Protein AF-A0A7Y6NPE4-F1 (afdb_monomer_lite)

Organism: NCBI:txid2742824

Secondary structure (DSSP, 8-state):
--TT---B-TTT--B---TTSSB-TTT-PBPPTTTSPPHHHHHHHHHHHHHHHHHHHHHHHHHHHHHTS----------------

Radius of gyration: 29.58 Å; chains: 1; bounding box: 72×41×73 Å

Structure (mmCIF, N/CA/C/O backbone):
data_AF-A0A7Y6NPE4-F1
#
_entry.id   AF-A0A7Y6NPE4-F1
#
loop_
_atom_site.group_PDB
_atom_site.id
_atom_site.type_symbol
_atom_site.label_atom_id
_atom_site.label_alt_id
_atom_site.label_comp_id
_atom_site.label_asym_id
_atom_site.label_entity_id
_atom_site.label_seq_id
_atom_site.pdbx_PDB_ins_code
_atom_site.Cartn_x
_atom_site.Cartn_y
_atom_site.Cartn_z
_atom_site.occupancy
_atom_site.B_iso_or_equiv
_atom_site.auth_seq_id
_atom_site.auth_comp_id
_atom_site.auth_asym_id
_atom_site.auth_atom_id
_atom_site.pdbx_PDB_model_num
ATOM 1 N N . MET A 1 1 ? -24.887 -2.857 -5.995 1.00 40.00 1 MET A N 1
ATOM 2 C CA . MET A 1 1 ? -23.990 -2.966 -4.828 1.00 40.00 1 MET A CA 1
ATOM 3 C C . MET A 1 1 ? -22.662 -2.385 -5.259 1.00 40.00 1 MET A C 1
ATOM 5 O O . MET A 1 1 ? -21.995 -2.980 -6.093 1.00 40.00 1 MET A O 1
ATOM 9 N N . ASP A 1 2 ? -22.355 -1.179 -4.802 1.00 48.75 2 ASP A N 1
ATOM 10 C CA . ASP A 1 2 ? -21.205 -0.390 -5.240 1.00 48.75 2 ASP A CA 1
ATOM 11 C C . ASP A 1 2 ? -19.897 -0.987 -4.701 1.00 48.75 2 ASP A C 1
ATOM 13 O O . ASP A 1 2 ? -19.410 -0.636 -3.631 1.00 48.75 2 ASP A O 1
ATOM 17 N N . SER A 1 3 ? -19.321 -1.929 -5.447 1.00 56.19 3 SER A N 1
ATOM 18 C CA . SER A 1 3 ? -18.095 -2.662 -5.096 1.00 56.19 3 SER A CA 1
ATOM 19 C C . SER A 1 3 ? -16.802 -1.829 -5.170 1.00 56.19 3 SER A C 1
ATOM 21 O O . SER A 1 3 ? -15.717 -2.399 -5.222 1.00 56.19 3 SER A O 1
ATOM 23 N N . ASN A 1 4 ? -16.888 -0.495 -5.192 1.00 59.69 4 ASN A N 1
ATOM 24 C CA . ASN A 1 4 ? -15.743 0.404 -5.387 1.00 59.69 4 ASN A CA 1
ATOM 25 C C . ASN A 1 4 ? -15.643 1.499 -4.310 1.00 59.69 4 ASN A C 1
ATOM 27 O O . ASN A 1 4 ? -15.134 2.594 -4.546 1.00 59.69 4 ASN A O 1
ATOM 31 N N . ALA A 1 5 ? -16.165 1.230 -3.113 1.00 73.62 5 AL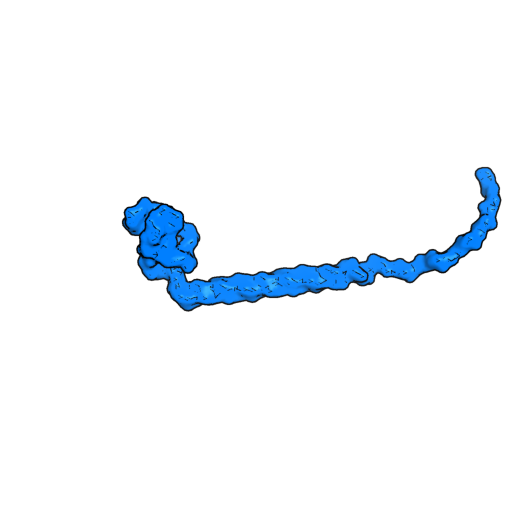A A N 1
ATOM 32 C CA . ALA A 1 5 ? -15.928 2.093 -1.967 1.00 73.62 5 ALA A CA 1
ATOM 33 C C . ALA A 1 5 ? -14.556 1.754 -1.366 1.00 73.62 5 ALA A C 1
ATOM 35 O O . ALA A 1 5 ? -14.366 0.684 -0.788 1.00 73.62 5 ALA A O 1
ATOM 36 N N . SER A 1 6 ? -13.582 2.658 -1.510 1.00 82.50 6 SER A N 1
ATOM 37 C CA . SER A 1 6 ? -12.319 2.548 -0.772 1.00 82.50 6 SER A CA 1
ATOM 38 C C . SER A 1 6 ? -12.608 2.523 0.736 1.00 82.50 6 SER A C 1
ATOM 40 O O . SER A 1 6 ? -13.425 3.326 1.196 1.00 82.50 6 SER A O 1
ATOM 42 N N . PRO A 1 7 ? -11.953 1.643 1.515 1.00 91.38 7 PRO A N 1
ATOM 43 C CA . PRO A 1 7 ? -12.221 1.528 2.942 1.00 91.38 7 PRO A CA 1
ATOM 44 C C . PRO A 1 7 ? -11.878 2.826 3.681 1.00 91.38 7 PRO A C 1
ATOM 46 O O . PRO A 1 7 ? -10.960 3.558 3.305 1.00 91.38 7 PRO A O 1
ATOM 49 N N . THR A 1 8 ? -12.606 3.102 4.759 1.00 94.81 8 THR A N 1
ATOM 50 C CA . THR A 1 8 ? -12.384 4.257 5.638 1.00 94.81 8 THR A CA 1
ATOM 51 C C . THR A 1 8 ? -11.909 3.806 7.014 1.00 94.81 8 THR A C 1
ATOM 53 O O . THR A 1 8 ? -12.272 2.730 7.486 1.00 94.81 8 THR A O 1
ATOM 56 N N . CYS A 1 9 ? -11.109 4.639 7.674 1.00 95.44 9 CYS A N 1
ATOM 57 C CA . CYS A 1 9 ? -10.689 4.444 9.052 1.00 95.44 9 CYS A CA 1
ATOM 58 C C . CYS A 1 9 ? -11.922 4.463 9.972 1.00 95.44 9 CYS A C 1
ATOM 60 O O . CYS A 1 9 ? -12.685 5.430 9.910 1.00 95.44 9 CYS A O 1
ATOM 62 N N . PRO A 1 10 ? -12.121 3.445 10.826 1.00 94.62 10 PRO A N 1
ATOM 63 C CA . PRO A 1 10 ? -13.259 3.411 11.742 1.00 94.62 10 PRO A CA 1
ATOM 64 C C . PRO A 1 10 ? -13.172 4.481 12.842 1.00 94.62 10 PRO A C 1
ATOM 66 O O . PRO A 1 10 ? -14.207 4.932 13.318 1.00 94.62 10 PRO A O 1
ATOM 69 N N . ASP A 1 11 ? -11.965 4.924 13.209 1.00 96.00 11 ASP A N 1
ATOM 70 C CA . ASP A 1 11 ? -11.757 5.911 14.275 1.00 96.00 11 ASP A CA 1
ATOM 71 C C . ASP A 1 11 ? -11.973 7.360 13.823 1.00 96.00 11 ASP A C 1
ATOM 73 O O . ASP A 1 11 ? -12.541 8.160 14.560 1.00 96.00 11 ASP A O 1
ATOM 77 N N . CYS A 1 12 ? -11.501 7.728 12.626 1.00 95.69 12 CYS A N 1
ATOM 78 C CA . CYS A 1 12 ? -11.526 9.125 12.165 1.00 95.69 12 CYS A CA 1
ATOM 79 C C . CYS A 1 12 ? -12.251 9.353 10.832 1.00 95.69 12 CYS A C 1
ATOM 81 O O . CYS A 1 12 ? -12.309 10.485 10.356 1.00 95.69 12 CYS A O 1
ATOM 83 N N . GLY A 1 13 ? -12.761 8.300 10.187 1.00 94.69 13 GLY A N 1
ATOM 84 C CA . GLY A 1 13 ? -13.442 8.388 8.890 1.00 94.69 13 GLY A CA 1
ATOM 85 C C . GLY A 1 13 ? -12.523 8.663 7.693 1.00 94.69 13 GLY A C 1
ATOM 86 O O . GLY A 1 13 ? -13.000 8.742 6.562 1.00 94.69 13 GLY A O 1
ATOM 87 N N . PHE A 1 14 ? -11.208 8.788 7.903 1.00 95.19 14 PHE A N 1
ATOM 88 C CA . PHE A 1 14 ? -10.251 9.050 6.828 1.00 95.19 14 PHE A CA 1
ATOM 89 C C . PHE A 1 14 ? -10.244 7.922 5.791 1.00 95.19 14 PHE A C 1
ATOM 91 O O . PHE A 1 14 ? -10.247 6.743 6.141 1.00 95.19 14 PHE A O 1
ATOM 98 N N . ARG A 1 15 ? -10.201 8.265 4.503 1.00 95.06 15 ARG A N 1
ATOM 99 C CA . ARG A 1 15 ? -10.142 7.274 3.423 1.00 95.06 15 ARG A CA 1
ATOM 100 C C . ARG A 1 15 ? -8.763 6.612 3.387 1.00 95.06 15 ARG A C 1
ATOM 102 O O . ARG A 1 15 ? -7.757 7.294 3.247 1.00 95.06 15 ARG A O 1
ATOM 109 N N . ILE A 1 16 ? -8.714 5.286 3.488 1.00 93.62 16 ILE A N 1
ATOM 110 C CA . ILE A 1 16 ? -7.462 4.526 3.489 1.00 93.62 16 ILE A CA 1
ATOM 111 C C . ILE A 1 16 ? -7.008 4.284 2.050 1.00 93.62 16 ILE A C 1
ATOM 113 O O . ILE A 1 16 ? -7.654 3.551 1.299 1.00 93.62 16 ILE A O 1
ATOM 117 N N . PHE A 1 17 ? -5.870 4.873 1.684 1.00 91.38 17 PHE A N 1
ATOM 118 C CA . PHE A 1 17 ? -5.219 4.651 0.389 1.00 91.38 17 PHE A CA 1
ATOM 119 C C . PHE A 1 17 ? -4.130 3.578 0.481 1.00 91.38 17 PHE A C 1
ATOM 121 O O . PHE A 1 17 ? -3.948 2.787 -0.445 1.00 91.38 17 PHE A O 1
ATOM 128 N N . ASN A 1 18 ? -3.442 3.499 1.623 1.00 91.12 18 ASN A N 1
ATOM 129 C CA . ASN A 1 18 ? -2.343 2.574 1.840 1.00 91.12 18 ASN A CA 1
ATOM 130 C C . ASN A 1 18 ? -2.732 1.415 2.766 1.00 91.12 18 ASN A C 1
ATOM 132 O O . ASN A 1 18 ? -2.620 1.481 3.987 1.00 91.12 18 ASN A O 1
ATOM 136 N N . ARG A 1 19 ? -3.155 0.303 2.166 1.00 93.19 19 ARG A N 1
ATOM 137 C CA . ARG A 1 19 ? -3.554 -0.916 2.892 1.00 93.19 19 ARG A CA 1
ATOM 138 C C . ARG A 1 19 ? -2.370 -1.802 3.301 1.00 93.19 19 ARG A C 1
ATOM 140 O O . ARG A 1 19 ? -2.572 -2.870 3.873 1.00 93.19 19 ARG A O 1
ATOM 147 N N . ARG A 1 20 ? -1.134 -1.402 2.975 1.00 92.50 20 ARG A N 1
ATOM 148 C CA . ARG A 1 20 ? 0.081 -2.170 3.301 1.00 92.50 20 ARG A CA 1
ATOM 149 C C . ARG A 1 20 ? 0.569 -1.907 4.723 1.00 92.50 20 ARG A C 1
ATOM 151 O O . ARG A 1 20 ? 1.311 -2.726 5.258 1.00 92.50 20 ARG A O 1
ATOM 158 N N . TYR A 1 21 ? 0.155 -0.797 5.329 1.00 90.94 21 TYR A N 1
ATOM 159 C CA . TYR A 1 21 ? 0.543 -0.425 6.684 1.00 90.94 21 TYR A CA 1
ATOM 160 C C . TYR A 1 21 ? -0.627 -0.618 7.656 1.00 90.94 21 TYR A C 1
ATOM 162 O O . TYR A 1 21 ? -1.751 -0.233 7.343 1.00 90.94 21 TYR A O 1
ATOM 170 N N . PRO A 1 22 ? -0.384 -1.176 8.857 1.00 92.25 22 PRO A N 1
ATOM 171 C CA . PRO A 1 22 ? -1.429 -1.483 9.834 1.00 92.25 22 PRO A CA 1
ATOM 172 C C . PRO A 1 22 ? -1.949 -0.257 10.602 1.00 92.25 22 PRO A C 1
ATOM 174 O O . PRO A 1 22 ? -2.637 -0.418 11.603 1.00 92.25 22 PRO A O 1
ATOM 177 N N . LYS A 1 23 ? -1.599 0.968 10.195 1.00 95.25 23 LYS A N 1
ATOM 178 C CA . LYS A 1 23 ? -1.967 2.203 10.897 1.00 95.25 23 LYS A CA 1
ATOM 179 C C . LYS A 1 23 ? -2.595 3.205 9.942 1.00 95.25 23 LYS A C 1
ATOM 181 O O . LYS A 1 23 ? -2.174 3.319 8.795 1.00 95.25 23 LYS A O 1
ATOM 186 N N . CYS A 1 24 ? -3.568 3.956 10.443 1.00 95.50 24 CYS A N 1
ATOM 187 C CA . CYS A 1 24 ? -4.170 5.066 9.724 1.00 95.50 24 CYS A CA 1
ATOM 188 C C . CYS A 1 24 ? -3.141 6.184 9.513 1.00 95.50 24 CYS A C 1
ATOM 190 O O . CYS A 1 24 ? -2.530 6.657 10.468 1.00 95.50 24 CYS A O 1
ATOM 192 N N . GLU A 1 25 ? -2.997 6.650 8.275 1.00 94.56 25 GLU A N 1
ATOM 193 C CA . GLU A 1 25 ? -2.060 7.724 7.910 1.00 94.56 25 GLU A CA 1
ATOM 194 C C . GLU A 1 25 ? -2.508 9.104 8.418 1.00 94.56 25 GLU A C 1
ATOM 196 O O . GLU A 1 25 ? -1.711 10.035 8.458 1.00 94.56 25 GLU A O 1
ATOM 201 N N . SER A 1 26 ? -3.775 9.235 8.825 1.00 95.62 26 SER A N 1
ATOM 202 C CA . SER A 1 26 ? -4.329 10.482 9.358 1.00 95.62 26 SER A CA 1
ATOM 203 C C . SER A 1 26 ? -4.278 10.545 10.886 1.00 95.62 26 SER A C 1
ATOM 205 O O . SER A 1 26 ? -3.738 11.501 11.432 1.00 95.62 26 SER A O 1
ATOM 207 N N . CYS A 1 27 ? -4.823 9.545 11.587 1.00 95.75 27 CYS A N 1
ATOM 208 C CA . CYS A 1 27 ? -4.929 9.573 13.053 1.00 95.75 27 CYS A CA 1
ATOM 209 C C . CYS A 1 27 ? -3.970 8.618 13.780 1.00 95.75 27 CYS A C 1
ATOM 211 O O . CYS A 1 27 ? -3.888 8.655 15.003 1.00 95.75 27 CYS A O 1
ATOM 213 N N . GLY A 1 28 ? -3.263 7.738 13.064 1.00 95.44 28 GLY A N 1
ATOM 214 C CA . GLY A 1 28 ? -2.330 6.773 13.655 1.00 95.44 28 GLY A CA 1
ATOM 215 C C . GLY A 1 28 ? -2.969 5.549 14.322 1.00 95.44 28 GLY A C 1
ATOM 216 O O . GLY A 1 28 ? -2.228 4.665 14.759 1.00 95.44 28 GLY A O 1
ATOM 217 N N . ALA A 1 29 ? -4.304 5.463 14.382 1.00 96.19 29 ALA A N 1
ATOM 218 C CA . ALA A 1 29 ? -5.019 4.312 14.937 1.00 96.19 29 ALA A CA 1
ATOM 219 C C . ALA A 1 29 ? -4.685 3.016 14.183 1.00 96.19 29 ALA A C 1
ATOM 221 O O . ALA A 1 29 ? -4.411 3.039 12.978 1.00 96.19 29 ALA A O 1
ATOM 222 N N . LEU A 1 30 ? -4.706 1.885 14.893 1.00 96.06 30 LEU A N 1
ATOM 223 C CA . LEU A 1 30 ? -4.477 0.575 14.291 1.00 96.06 30 LEU A CA 1
ATOM 224 C C . LEU A 1 30 ? -5.675 0.203 13.408 1.00 96.06 30 LEU A C 1
ATOM 226 O O . LEU A 1 30 ? -6.818 0.250 13.855 1.00 96.06 30 LEU A O 1
ATOM 230 N N . LEU A 1 31 ? -5.417 -0.169 12.159 1.00 94.50 31 LEU A N 1
ATOM 231 C CA . LEU A 1 31 ? -6.460 -0.590 11.230 1.00 94.50 31 LEU A CA 1
ATOM 232 C C . LEU A 1 31 ? -6.756 -2.090 11.393 1.00 94.50 31 LEU A C 1
ATOM 234 O O . LEU A 1 31 ? -5.827 -2.866 11.621 1.00 94.50 31 LEU A O 1
ATOM 238 N N . PRO A 1 32 ? -8.022 -2.517 11.241 1.00 92.62 32 PRO A N 1
ATOM 239 C CA . PRO A 1 32 ? -8.400 -3.924 11.317 1.00 92.62 32 PRO A CA 1
ATOM 240 C C . PRO A 1 32 ? -7.879 -4.732 10.122 1.00 92.62 32 PRO A C 1
ATOM 242 O O . PRO A 1 32 ? -7.758 -4.214 9.007 1.00 92.62 32 PRO A O 1
ATOM 245 N N . ASP A 1 33 ? -7.682 -6.035 10.335 1.00 89.81 33 ASP A N 1
ATOM 246 C CA . ASP A 1 33 ? -7.203 -6.986 9.318 1.00 89.81 33 ASP A CA 1
ATOM 247 C C . ASP A 1 33 ? -8.141 -7.119 8.108 1.00 89.81 33 ASP A C 1
ATOM 249 O O . ASP A 1 33 ? -7.718 -7.524 7.033 1.00 89.81 33 ASP A O 1
ATOM 253 N N . SER A 1 34 ? -9.413 -6.735 8.240 1.00 89.69 34 SER A N 1
ATOM 254 C CA . SER A 1 34 ? -10.343 -6.665 7.107 1.00 89.69 34 SER A CA 1
ATOM 255 C C . SER A 1 34 ? -10.033 -5.511 6.144 1.00 89.69 34 SER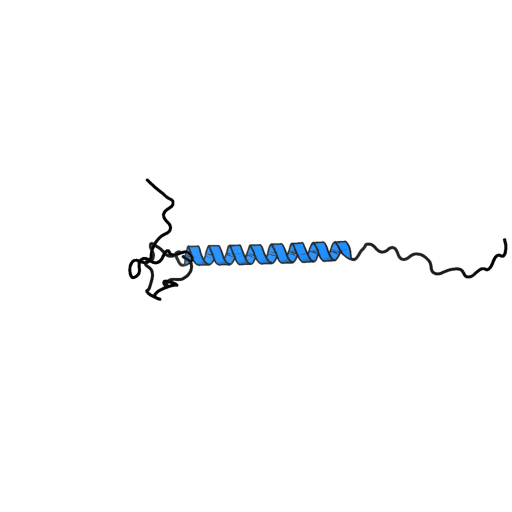 A C 1
ATOM 257 O O . SER A 1 34 ? -10.455 -5.534 4.988 1.00 89.69 34 SER A O 1
ATOM 259 N N . ILE A 1 35 ? -9.328 -4.476 6.615 1.00 91.69 35 ILE A N 1
ATOM 260 C CA . ILE A 1 35 ? -8.933 -3.305 5.824 1.00 91.69 35 ILE A CA 1
ATOM 261 C C . ILE A 1 35 ? -7.516 -3.479 5.293 1.00 91.69 35 ILE A C 1
ATOM 263 O O . ILE A 1 35 ? -7.269 -3.146 4.136 1.00 91.69 35 ILE A O 1
ATOM 267 N N . VAL A 1 36 ? -6.582 -3.986 6.091 1.00 94.00 36 VAL A N 1
ATOM 268 C CA . VAL A 1 36 ? -5.177 -4.106 5.678 1.00 94.00 36 VAL A CA 1
ATOM 269 C C . VAL A 1 36 ? -4.893 -5.445 5.016 1.00 94.00 36 VAL A C 1
ATOM 271 O O . VAL A 1 36 ? -5.572 -6.430 5.265 1.00 94.00 36 VAL A O 1
ATOM 274 N N . TYR A 1 37 ? -3.886 -5.488 4.148 1.00 93.12 37 TYR A N 1
ATOM 275 C CA . TYR A 1 37 ? -3.435 -6.759 3.590 1.00 93.12 37 TYR A CA 1
ATOM 276 C C . TYR A 1 37 ? -2.870 -7.648 4.690 1.00 93.12 37 TYR A C 1
ATOM 278 O O . TYR A 1 37 ? -2.145 -7.169 5.568 1.00 93.12 37 TYR A O 1
ATOM 286 N N . THR A 1 38 ? -3.138 -8.945 4.601 1.00 91.62 38 THR A N 1
ATOM 287 C CA . THR A 1 38 ? -2.512 -9.965 5.439 1.00 91.62 38 THR A CA 1
ATOM 288 C C . THR A 1 38 ? -0.995 -9.959 5.257 1.00 91.62 38 THR A C 1
ATOM 290 O O . THR A 1 38 ? -0.451 -9.432 4.284 1.00 91.62 38 THR A O 1
ATOM 293 N N . SER A 1 39 ? -0.270 -10.580 6.190 1.00 88.88 39 SER A N 1
ATOM 294 C CA . SER A 1 39 ? 1.188 -10.668 6.072 1.00 88.88 39 SER A CA 1
ATOM 295 C C . SER A 1 39 ? 1.635 -11.364 4.785 1.00 88.88 39 SER A C 1
ATOM 297 O O . SER A 1 39 ? 2.613 -10.933 4.182 1.00 88.88 39 SER A O 1
ATOM 299 N N . ALA A 1 40 ? 0.919 -12.405 4.353 1.00 90.88 40 ALA A N 1
ATOM 300 C CA . ALA A 1 40 ? 1.237 -13.138 3.132 1.00 90.88 40 ALA A CA 1
ATOM 301 C C . ALA A 1 40 ? 1.036 -12.268 1.881 1.00 90.88 40 ALA A C 1
ATOM 303 O O . ALA A 1 40 ? 1.917 -12.207 1.026 1.00 90.88 40 ALA A O 1
ATOM 304 N N . GLU A 1 41 ? -0.081 -11.540 1.805 1.00 92.94 41 GLU A N 1
ATOM 305 C CA . GLU A 1 41 ? -0.364 -10.622 0.696 1.00 92.94 41 GLU A CA 1
ATOM 306 C C . GLU A 1 41 ? 0.659 -9.487 0.627 1.00 92.94 41 GLU A C 1
ATOM 308 O O . GLU A 1 41 ? 1.165 -9.179 -0.450 1.00 92.94 41 GLU A O 1
ATOM 313 N N . ARG A 1 42 ? 1.033 -8.901 1.774 1.00 92.19 42 ARG A N 1
ATOM 314 C CA . ARG A 1 42 ? 2.092 -7.882 1.824 1.00 92.19 42 ARG A CA 1
ATOM 315 C C . ARG A 1 42 ? 3.410 -8.428 1.282 1.00 92.19 42 ARG A C 1
ATOM 317 O O . ARG A 1 42 ? 4.016 -7.780 0.434 1.00 92.19 42 ARG A O 1
ATOM 324 N N . SER A 1 43 ? 3.830 -9.613 1.726 1.00 91.81 43 SER A N 1
ATOM 325 C CA . SER A 1 43 ? 5.060 -10.251 1.244 1.00 91.81 43 SER A CA 1
ATOM 326 C C . SER A 1 43 ? 5.027 -10.515 -0.261 1.00 91.81 43 SER A C 1
ATOM 328 O O . SER A 1 43 ? 6.003 -10.222 -0.945 1.00 91.81 43 SER A O 1
ATOM 330 N N . ALA A 1 44 ? 3.904 -11.004 -0.794 1.00 94.25 44 ALA A N 1
ATOM 331 C CA . ALA A 1 44 ? 3.749 -11.243 -2.228 1.00 94.25 44 ALA A CA 1
ATOM 332 C C . ALA A 1 44 ? 3.874 -9.949 -3.047 1.00 94.25 44 ALA A C 1
ATOM 334 O O . ALA A 1 44 ? 4.523 -9.932 -4.092 1.00 94.25 44 ALA A O 1
ATOM 335 N N . ILE A 1 45 ? 3.296 -8.852 -2.553 1.00 93.19 45 ILE A N 1
ATOM 336 C CA . ILE A 1 45 ? 3.404 -7.543 -3.195 1.00 93.19 45 ILE A CA 1
ATOM 337 C C . ILE A 1 45 ? 4.857 -7.047 -3.192 1.00 93.19 45 ILE A C 1
ATOM 339 O O . ILE A 1 45 ? 5.352 -6.619 -4.234 1.00 93.19 45 ILE A O 1
ATOM 343 N N . PHE A 1 46 ? 5.549 -7.122 -2.051 1.00 92.31 46 PHE A N 1
ATOM 344 C CA . PHE A 1 46 ? 6.950 -6.699 -1.961 1.00 92.31 46 PHE A CA 1
ATOM 345 C C . PHE A 1 46 ? 7.860 -7.516 -2.881 1.00 92.31 46 PHE A C 1
ATOM 347 O O . PHE A 1 46 ? 8.742 -6.957 -3.531 1.00 92.31 46 PHE A O 1
ATOM 354 N N . GLU A 1 47 ? 7.623 -8.822 -2.979 1.00 95.62 47 GLU A N 1
ATOM 355 C CA . GLU A 1 47 ? 8.401 -9.698 -3.849 1.00 95.62 47 GLU A CA 1
ATOM 356 C C . GLU A 1 47 ? 8.160 -9.399 -5.335 1.00 95.62 47 GLU A C 1
ATOM 358 O O . GLU A 1 47 ? 9.108 -9.306 -6.115 1.00 95.62 47 GLU A O 1
ATOM 363 N N . ALA A 1 48 ? 6.907 -9.156 -5.729 1.00 95.00 48 ALA A N 1
ATOM 364 C CA . ALA A 1 48 ? 6.582 -8.748 -7.092 1.00 95.00 48 ALA A CA 1
ATOM 365 C C . ALA A 1 48 ? 7.241 -7.406 -7.467 1.00 95.00 48 ALA A C 1
ATOM 367 O O . ALA A 1 48 ? 7.767 -7.255 -8.572 1.00 95.00 48 ALA A O 1
ATOM 368 N N . GLU A 1 49 ? 7.259 -6.437 -6.546 1.00 94.25 49 GLU A N 1
ATOM 369 C CA . GLU A 1 49 ? 7.937 -5.151 -6.750 1.00 94.25 49 GLU A CA 1
ATOM 370 C C . GLU A 1 49 ? 9.457 -5.304 -6.865 1.00 94.25 49 GLU A C 1
ATOM 372 O O . GLU A 1 49 ? 10.072 -4.655 -7.717 1.00 94.25 49 GLU A O 1
ATOM 377 N N . ARG A 1 50 ? 10.060 -6.182 -6.054 1.00 96.25 50 ARG A N 1
ATOM 378 C CA . ARG A 1 50 ? 11.491 -6.508 -6.117 1.00 96.25 50 ARG A CA 1
ATOM 379 C C . ARG A 1 50 ? 11.860 -7.087 -7.483 1.00 96.25 50 ARG A C 1
ATOM 381 O O . ARG A 1 50 ? 12.730 -6.542 -8.159 1.00 96.25 50 ARG A O 1
ATOM 388 N N . LEU A 1 51 ? 11.150 -8.126 -7.923 1.00 96.56 51 LEU A N 1
ATOM 389 C CA . LEU A 1 51 ? 11.375 -8.770 -9.222 1.00 96.56 51 LEU A CA 1
ATOM 390 C C . LEU A 1 51 ? 11.169 -7.796 -10.390 1.00 96.56 51 LEU A C 1
ATOM 392 O O . LEU A 1 51 ? 11.960 -7.766 -11.333 1.00 96.56 51 LEU A O 1
ATOM 396 N N . GLY A 1 52 ? 10.129 -6.961 -10.317 1.00 96.69 52 GLY A N 1
ATOM 397 C CA . GLY A 1 52 ? 9.852 -5.947 -11.332 1.00 96.69 52 GLY A CA 1
ATOM 398 C C . GLY A 1 52 ? 10.952 -4.887 -11.441 1.00 96.69 52 GLY A C 1
ATOM 399 O O . GLY A 1 52 ? 11.263 -4.445 -12.547 1.00 96.69 52 GLY A O 1
ATOM 400 N N . ARG A 1 53 ? 11.566 -4.490 -10.319 1.00 95.94 53 ARG A N 1
ATOM 401 C CA . ARG A 1 53 ? 12.719 -3.576 -10.307 1.00 95.94 53 ARG A CA 1
ATOM 402 C C . ARG A 1 53 ? 13.936 -4.215 -10.969 1.00 95.94 53 ARG A C 1
ATOM 404 O O . ARG A 1 53 ? 14.498 -3.618 -11.881 1.00 95.94 53 ARG A O 1
ATOM 411 N N . GLU A 1 54 ? 14.281 -5.436 -10.571 1.00 96.12 54 GLU A N 1
ATOM 412 C CA . GLU A 1 54 ? 15.437 -6.165 -11.110 1.00 96.12 54 GLU A CA 1
ATOM 413 C C . GLU A 1 54 ? 15.321 -6.395 -12.622 1.00 96.12 54 GLU A C 1
ATOM 415 O O . GLU A 1 54 ? 16.299 -6.258 -13.359 1.00 96.12 54 GLU A O 1
ATOM 420 N N . ALA A 1 55 ? 14.115 -6.696 -13.111 1.00 96.31 55 ALA A N 1
ATOM 421 C CA . ALA A 1 55 ? 13.856 -6.840 -14.540 1.00 96.31 55 ALA A CA 1
ATOM 422 C C . ALA A 1 55 ? 14.093 -5.527 -15.307 1.00 96.31 55 ALA A C 1
ATOM 424 O O . ALA A 1 55 ? 14.748 -5.537 -16.349 1.00 96.31 55 ALA A O 1
ATOM 425 N N . ARG A 1 56 ? 13.612 -4.392 -14.778 1.00 95.00 56 ARG A N 1
ATOM 426 C CA . ARG A 1 56 ? 13.814 -3.067 -15.393 1.00 95.00 56 ARG A CA 1
ATOM 427 C C . ARG A 1 56 ? 15.282 -2.652 -15.391 1.00 95.00 56 ARG A C 1
ATOM 429 O O . ARG A 1 56 ? 15.753 -2.111 -16.383 1.00 95.00 56 ARG A O 1
ATOM 436 N N . GLU A 1 57 ? 16.008 -2.925 -14.311 1.00 94.75 57 GLU A N 1
ATOM 437 C CA . GLU A 1 57 ? 17.447 -2.647 -14.221 1.00 94.75 57 GLU A CA 1
ATOM 438 C C . GLU A 1 57 ? 18.252 -3.494 -15.213 1.00 94.75 57 GLU A C 1
ATOM 440 O O . GLU A 1 57 ? 19.179 -2.993 -15.851 1.00 94.75 57 GLU A O 1
ATOM 445 N N . ARG A 1 58 ? 17.875 -4.766 -15.398 1.00 93.12 58 ARG A N 1
ATOM 446 C CA . ARG A 1 58 ? 18.481 -5.633 -16.417 1.00 93.12 58 ARG A CA 1
ATOM 447 C C . ARG A 1 58 ? 18.210 -5.120 -17.829 1.00 93.12 58 ARG A C 1
ATOM 449 O O . ARG A 1 58 ? 19.134 -5.090 -18.635 1.00 93.12 58 ARG A O 1
ATOM 456 N N . GLU A 1 59 ? 16.973 -4.721 -18.124 1.00 93.69 59 GLU A N 1
ATOM 457 C CA . GLU A 1 59 ? 16.609 -4.167 -19.433 1.00 93.69 59 GLU A CA 1
ATOM 458 C C . GLU A 1 59 ? 17.360 -2.861 -19.719 1.00 93.69 59 GLU A C 1
ATOM 460 O O . GLU A 1 59 ? 17.905 -2.699 -20.809 1.00 93.69 59 GLU A O 1
ATOM 465 N N . ALA A 1 60 ? 17.442 -1.957 -18.737 1.00 92.38 60 ALA A N 1
ATOM 466 C CA . ALA A 1 60 ? 18.196 -0.712 -18.864 1.00 92.38 60 ALA A CA 1
ATOM 467 C C . ALA A 1 60 ? 19.672 -0.986 -19.190 1.00 92.38 60 ALA A C 1
ATOM 469 O O . ALA A 1 60 ? 20.182 -0.472 -20.184 1.00 92.38 60 ALA A O 1
ATOM 470 N N . ARG A 1 61 ? 20.313 -1.894 -18.441 1.00 89.81 61 ARG A N 1
ATOM 471 C CA . ARG A 1 61 ? 21.715 -2.270 -18.667 1.00 89.81 61 ARG A CA 1
ATOM 472 C C . ARG A 1 61 ? 21.940 -2.920 -20.034 1.00 89.81 61 ARG A C 1
ATOM 474 O O . ARG A 1 61 ? 22.954 -2.657 -20.676 1.00 89.81 61 ARG A O 1
ATOM 481 N N . ALA A 1 62 ? 21.016 -3.770 -20.485 1.00 88.88 62 ALA A N 1
ATOM 482 C CA . ALA A 1 62 ? 21.094 -4.377 -21.813 1.00 88.88 62 ALA A CA 1
ATOM 483 C C . ALA A 1 62 ? 21.039 -3.305 -22.914 1.00 88.88 62 ALA A C 1
ATOM 485 O O . ALA A 1 62 ? 21.879 -3.315 -23.808 1.00 88.88 62 ALA A O 1
ATOM 486 N N . ARG A 1 63 ? 20.134 -2.321 -22.793 1.00 83.44 63 ARG A N 1
ATOM 487 C CA . ARG A 1 63 ? 20.041 -1.201 -23.744 1.00 83.44 63 ARG A CA 1
ATOM 488 C C . ARG A 1 63 ? 21.293 -0.329 -23.767 1.00 83.44 63 ARG A C 1
ATOM 490 O O . ARG A 1 63 ? 21.716 0.052 -24.847 1.00 83.44 63 ARG A O 1
ATOM 497 N N . GLU A 1 64 ? 21.891 -0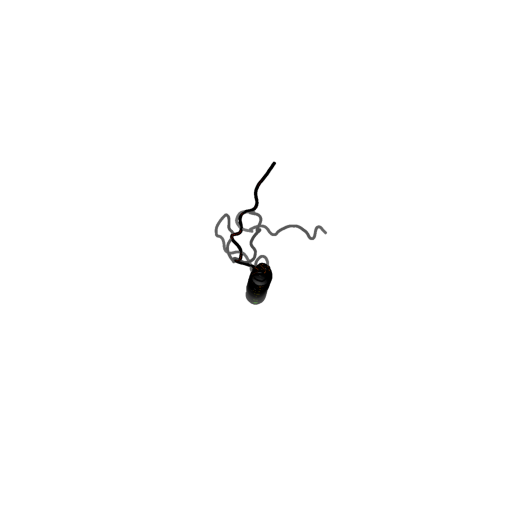.037 -22.612 1.00 77.75 64 GLU A N 1
ATOM 498 C CA . GLU A 1 64 ? 23.157 0.716 -22.531 1.00 77.75 64 GLU A CA 1
ATOM 499 C C . GLU A 1 64 ? 24.331 -0.032 -23.184 1.00 77.75 64 GLU A C 1
ATOM 501 O O . GLU A 1 64 ? 25.242 0.588 -23.730 1.00 77.75 64 GLU A O 1
ATOM 506 N N . SER A 1 65 ? 24.302 -1.366 -23.149 1.00 67.19 65 SER A N 1
ATOM 507 C CA . SER A 1 65 ? 25.331 -2.214 -23.761 1.00 67.19 65 SER A CA 1
ATOM 508 C C . SER A 1 65 ? 25.227 -2.243 -25.293 1.00 67.19 65 SER A C 1
ATOM 510 O O . 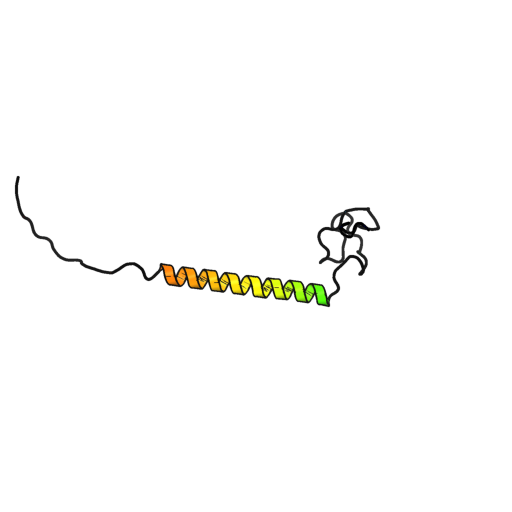SER A 1 65 ? 26.248 -2.340 -25.972 1.00 67.19 65 SER A O 1
ATOM 512 N N . ASP A 1 66 ? 24.017 -2.119 -25.847 1.00 62.59 66 ASP A N 1
ATOM 513 C CA . ASP A 1 66 ? 23.784 -2.057 -27.297 1.00 62.59 66 ASP A CA 1
ATOM 514 C C . ASP A 1 66 ? 24.163 -0.692 -27.906 1.00 62.59 66 ASP A C 1
ATOM 516 O O . ASP A 1 66 ? 24.634 -0.628 -29.042 1.00 62.59 66 ASP A O 1
ATOM 520 N N . THR A 1 67 ? 24.029 0.418 -27.169 1.00 58.69 67 THR A N 1
ATOM 521 C CA . THR A 1 67 ? 24.359 1.763 -27.685 1.00 58.69 67 THR A CA 1
ATOM 522 C C . THR A 1 67 ? 25.857 2.084 -27.743 1.00 58.69 67 THR A C 1
ATOM 524 O O . THR A 1 67 ? 26.228 3.046 -28.413 1.00 58.69 67 THR A O 1
ATOM 527 N N . VAL A 1 68 ? 26.736 1.304 -27.099 1.00 56.75 68 VAL A N 1
ATOM 528 C CA . VAL A 1 68 ? 28.195 1.563 -27.065 1.00 56.75 68 VAL A CA 1
ATOM 529 C C . VAL A 1 68 ? 28.998 0.831 -28.158 1.00 56.75 68 VAL A C 1
ATOM 531 O O . VAL A 1 68 ? 30.220 0.928 -28.186 1.00 56.75 68 VAL A O 1
ATOM 534 N N . SER A 1 69 ? 28.344 0.133 -29.096 1.00 52.34 69 SER A N 1
ATOM 535 C CA . SER A 1 69 ? 29.024 -0.640 -30.164 1.00 52.34 69 SER A CA 1
ATOM 536 C C . SER A 1 69 ? 28.862 -0.059 -31.580 1.00 52.34 69 SER A C 1
ATOM 538 O O . SER A 1 69 ? 29.022 -0.771 -32.568 1.00 52.34 69 SER A O 1
ATOM 540 N N . GLY A 1 70 ? 28.549 1.237 -31.699 1.00 50.19 70 GLY A N 1
ATOM 541 C CA . GLY A 1 70 ? 28.262 1.908 -32.973 1.00 50.19 70 GLY A CA 1
ATOM 542 C C . GLY A 1 70 ? 29.120 3.141 -33.265 1.00 50.19 70 GLY A C 1
ATOM 543 O O . GLY A 1 70 ? 28.571 4.194 -33.569 1.00 50.19 70 GLY A O 1
ATOM 544 N N . VAL A 1 71 ? 30.447 3.035 -33.187 1.00 52.84 71 VAL A N 1
ATOM 545 C CA . VAL A 1 71 ? 31.360 3.977 -33.862 1.00 52.84 71 VAL A CA 1
ATOM 546 C C . VAL A 1 71 ? 32.402 3.157 -34.622 1.00 52.84 71 VAL A C 1
ATOM 548 O O . VAL A 1 71 ? 33.263 2.560 -33.976 1.00 52.84 71 VAL A O 1
ATOM 551 N N . PRO A 1 72 ? 32.319 3.057 -35.964 1.00 48.56 72 PRO A N 1
ATOM 552 C CA . PRO A 1 72 ? 33.409 2.496 -36.741 1.00 48.56 72 PRO A CA 1
ATOM 553 C C . PRO A 1 72 ? 34.612 3.443 -36.675 1.00 48.56 72 PRO A C 1
ATOM 555 O O . PRO A 1 72 ? 34.559 4.597 -37.099 1.00 48.56 72 PRO A O 1
ATOM 558 N N . ASP A 1 73 ? 35.675 2.911 -36.088 1.00 59.31 73 ASP A N 1
ATOM 559 C CA . ASP A 1 73 ? 37.065 3.306 -36.257 1.00 59.31 73 ASP A CA 1
ATOM 560 C C . ASP A 1 73 ? 37.426 3.202 -37.748 1.00 59.31 73 ASP A C 1
ATOM 562 O O . ASP A 1 73 ? 37.569 2.096 -38.256 1.00 59.31 73 ASP A O 1
ATOM 566 N N . GLU A 1 74 ? 37.522 4.318 -38.484 1.00 48.94 74 GLU A N 1
ATOM 567 C CA . GLU A 1 74 ? 38.213 4.303 -39.780 1.00 48.94 74 GLU A CA 1
ATOM 568 C C . GLU A 1 74 ? 38.841 5.665 -40.158 1.00 48.94 74 GLU A C 1
ATOM 570 O O . GLU A 1 74 ? 38.165 6.653 -40.438 1.00 48.94 74 GLU A O 1
ATOM 575 N N . LEU A 1 75 ? 40.180 5.624 -40.206 1.00 51.41 75 LEU A N 1
ATOM 576 C CA . LEU A 1 75 ? 41.151 6.441 -40.950 1.00 51.41 75 LEU A CA 1
ATOM 577 C C . LEU A 1 75 ? 41.582 7.822 -40.430 1.00 51.41 75 LEU A C 1
ATOM 579 O O . LEU A 1 75 ? 41.213 8.885 -40.925 1.00 51.41 75 LEU A O 1
ATOM 583 N N . ALA A 1 76 ? 42.611 7.757 -39.582 1.00 46.00 76 ALA A N 1
ATOM 584 C CA . ALA A 1 76 ? 43.813 8.556 -39.792 1.00 46.00 76 ALA A CA 1
ATOM 585 C C . ALA A 1 76 ? 44.516 8.158 -41.115 1.00 46.00 76 ALA A C 1
ATOM 587 O O . ALA A 1 76 ? 44.762 6.973 -41.327 1.00 46.00 76 ALA A O 1
ATOM 588 N N . ALA A 1 77 ? 44.854 9.166 -41.935 1.00 44.56 77 ALA A N 1
ATOM 589 C CA . ALA A 1 77 ? 45.712 9.220 -43.143 1.00 44.56 77 ALA A CA 1
ATOM 590 C C . ALA A 1 77 ? 44.912 9.925 -44.258 1.00 44.56 77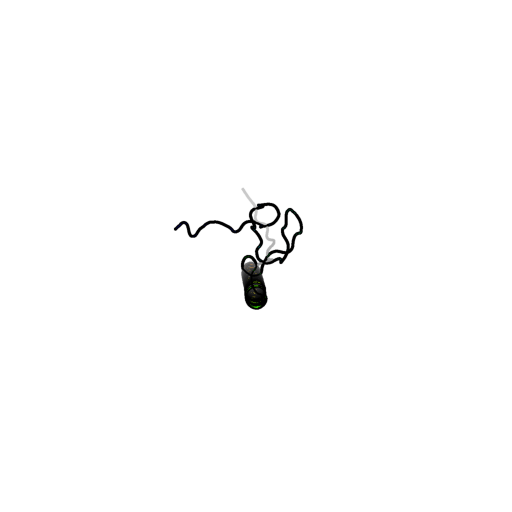 ALA A C 1
ATOM 592 O O . ALA A 1 77 ? 43.876 9.433 -44.672 1.00 44.56 77 ALA A O 1
ATOM 593 N N . THR A 1 78 ? 45.243 11.115 -44.752 1.00 42.56 78 THR A N 1
ATOM 594 C CA . THR A 1 78 ? 46.549 11.605 -45.204 1.00 42.56 78 THR A CA 1
ATOM 595 C C . THR A 1 78 ? 46.530 13.135 -45.302 1.00 42.56 78 THR A C 1
ATOM 597 O O . THR A 1 78 ? 45.629 13.705 -45.920 1.00 42.56 78 THR A O 1
ATOM 600 N N . GLU A 1 79 ? 47.575 13.798 -44.802 1.00 50.72 79 GLU A N 1
ATOM 601 C CA . GLU A 1 79 ? 48.060 15.039 -45.415 1.00 50.72 79 GLU A CA 1
ATOM 602 C C . GLU A 1 79 ? 48.326 14.780 -46.905 1.00 50.72 79 GLU A C 1
ATOM 604 O O . GLU A 1 79 ? 49.075 13.861 -47.223 1.00 50.72 79 GLU A O 1
ATOM 609 N N . THR A 1 80 ? 47.757 15.575 -47.817 1.00 47.75 80 THR A N 1
ATOM 610 C CA . THR A 1 80 ? 48.396 15.969 -49.088 1.00 47.75 80 THR A CA 1
ATOM 611 C C . THR A 1 80 ? 47.647 17.149 -49.714 1.00 47.75 80 THR A C 1
ATOM 613 O O . THR A 1 80 ? 46.476 17.086 -50.072 1.00 47.75 80 THR A O 1
ATOM 616 N N . ILE A 1 81 ? 48.400 18.235 -49.839 1.00 51.88 81 ILE A N 1
ATOM 617 C CA . ILE A 1 81 ? 48.188 19.466 -50.603 1.00 51.88 81 ILE A CA 1
ATOM 618 C C . ILE A 1 81 ? 47.809 19.171 -52.064 1.00 51.88 81 ILE A C 1
ATOM 620 O O . ILE A 1 81 ? 48.621 18.534 -52.723 1.00 51.88 81 ILE A O 1
ATOM 624 N N . ILE A 1 82 ? 46.730 19.758 -52.621 1.00 44.38 82 ILE A N 1
ATOM 625 C CA . ILE A 1 82 ? 46.691 20.225 -54.030 1.00 44.38 82 ILE A CA 1
ATOM 626 C C . ILE A 1 82 ? 45.879 21.534 -54.167 1.00 44.38 82 ILE A C 1
ATOM 628 O O . ILE A 1 82 ? 44.805 21.712 -53.606 1.00 44.38 82 ILE A O 1
ATOM 632 N N . ARG A 1 83 ? 46.498 22.442 -54.924 1.00 42.69 83 ARG A N 1
ATOM 633 C CA . ARG A 1 83 ? 46.205 23.825 -55.328 1.00 42.69 83 ARG A CA 1
ATOM 634 C C . ARG A 1 83 ? 44.956 24.066 -56.211 1.00 42.69 83 ARG A C 1
ATOM 636 O O . ARG A 1 83 ? 44.621 23.212 -57.020 1.00 42.69 83 ARG A O 1
ATOM 643 N N . LEU A 1 84 ? 44.525 25.343 -56.197 1.00 42.31 84 LEU A N 1
ATOM 644 C CA . LEU A 1 84 ? 43.764 26.134 -57.199 1.00 42.31 84 L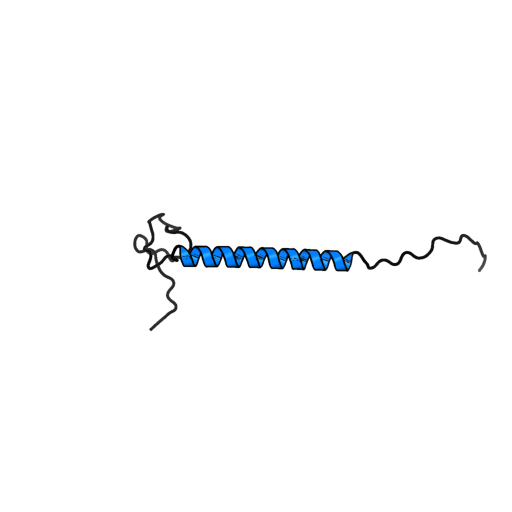EU A CA 1
ATOM 645 C C . LEU A 1 84 ? 42.275 25.761 -57.391 1.00 42.31 84 LEU A C 1
ATOM 647 O O . LEU A 1 84 ? 41.931 24.613 -57.630 1.00 42.31 84 LEU A O 1
ATOM 651 N N . SER A 1 85 ? 41.335 26.712 -57.343 1.00 43.25 85 SER A N 1
ATOM 652 C CA . SER A 1 85 ? 41.260 27.914 -58.199 1.00 43.25 85 SER A CA 1
ATOM 653 C C . SER A 1 85 ? 40.545 29.084 -57.527 1.00 43.25 85 SER A C 1
ATOM 655 O O . SER A 1 85 ? 39.638 28.816 -56.711 1.00 43.25 85 SER A O 1
#

Sequence (85 aa):
MDSNASPTCPDCGFRIFNRRYPKCESCGALLPDSIVYTSAERSAIFEAERLGREAREREARARESDTVSGVPDELAATETIIRLS

Foldseek 3Di:
DPPPQQDAAPPPRHRDPALLDQADPPPRDGHDCVNHPDPVRSVVVVVVVVVVVVVVVVVVVVVVVVVVPPDDDDDDDDDDDDDDD

pLDDT: mean 80.39, std 19.8, range [40.0, 96.69]